Protein 6SX1 (pdb70)

CATH classification: 2.60.40.3600

Structure (mmCIF, N/CA/C/O backbone):
data_6SX1
#
_entry.id   6SX1
#
_cell.length_a   30.183
_cell.length_b   32.644
_cell.length_c   62.811
_cell.angle_alpha   90.00
_cell.angle_beta   90.00
_cell.angle_gamma   90.00
#
_symmetry.space_group_name_H-M   'P 21 21 21'
#
loop_
_entity.id
_entity.type
_entity.pdbx_description
1 polymer 'Surface protein'
2 water water
#
loop_
_atom_site.group_PDB
_atom_site.id
_atom_site.type_symbol
_atom_site.label_atom_id
_atom_site.label_alt_id
_atom_site.label_comp_id
_atom_site.label_asym_id
_atom_site.label_entity_id
_atom_site.label_seq_id
_atom_site.pdbx_PDB_ins_code
_atom_site.Cartn_x
_atom_site.Cartn_y
_atom_site.Cartn_z
_atom_site.occupancy
_atom_site.B_iso_or_equiv
_atom_site.auth_seq_id
_atom_site.auth_comp_id
_atom_site.auth_asym_id
_atom_site.auth_atom_id
_atom_site.pdbx_PDB_model_num
ATOM 1 N N . GLY A 1 1 ? 6.798 16.070 1.612 1.00 28.94 1269 GLY A N 1
ATOM 2 C CA . GLY A 1 1 ? 7.131 15.961 3.084 1.00 16.02 1269 GLY A CA 1
ATOM 3 C C . GLY A 1 1 ? 5.942 15.461 3.886 1.00 11.02 1269 GLY A C 1
ATOM 4 O O . GLY A 1 1 ? 5.412 16.219 4.683 1.00 15.39 1269 GLY A O 1
ATOM 5 N N . GLN A 1 2 ? 5.554 14.207 3.773 1.00 11.18 1270 GLN A N 1
ATOM 6 C CA . GLN A 1 2 ? 4.284 13.729 4.367 1.00 11.73 1270 GLN A CA 1
ATOM 7 C C . GLN A 1 2 ? 4.558 12.938 5.643 1.00 9.91 1270 GLN A C 1
ATOM 8 O O . GLN A 1 2 ? 5.550 12.187 5.730 1.00 12.27 1270 GLN A O 1
ATOM 14 N N . THR A 1 3 ? 3.604 13.005 6.545 1.00 8.07 1271 THR A N 1
ATOM 15 C CA . THR A 1 3 ? 3.562 12.141 7.724 1.00 7.79 1271 THR A CA 1
ATOM 16 C C . THR A 1 3 ? 2.654 10.966 7.430 1.00 7.17 1271 THR A C 1
ATOM 17 O O . THR A 1 3 ? 1.847 10.982 6.474 1.00 8.81 1271 THR A O 1
ATOM 21 N N . ASP A 1 4 ? 2.723 9.947 8.262 1.00 7.76 1272 ASP A N 1
ATOM 22 C CA . ASP A 1 4 ? 1.802 8.804 8.128 1.00 7.72 1272 ASP A CA 1
ATOM 23 C C . ASP A 1 4 ? 0.357 9.273 8.270 1.00 7.71 1272 ASP A C 1
ATOM 24 O O . ASP A 1 4 ? -0.572 8.737 7.674 1.00 8.76 1272 ASP A O 1
ATOM 29 N N . ALA A 1 5 ? 0.115 10.216 9.207 1.00 7.88 1273 ALA A N 1
ATOM 30 C CA . ALA A 1 5 ? -1.244 10.757 9.419 1.00 8.33 1273 ALA A CA 1
ATOM 31 C C . ALA A 1 5 ? -1.753 11.531 8.188 1.00 8.13 1273 ALA A C 1
ATOM 32 O O . ALA A 1 5 ? -2.968 11.665 8.035 1.00 10.32 1273 ALA A O 1
ATOM 34 N N . ASP A 1 6 ? -0.856 11.939 7.297 1.00 7.37 1274 ASP A N 1
ATOM 35 C CA . ASP A 1 6 ? -1.277 12.556 6.023 1.00 8.37 1274 ASP A CA 1
ATOM 36 C C . ASP A 1 6 ? -1.791 11.474 5.076 1.00 8.46 1274 ASP A C 1
ATOM 37 O O . ASP A 1 6 ? -2.357 11.850 4.073 1.00 9.71 1274 ASP A O 1
ATOM 42 N N . LYS A 1 7 ? -1.461 10.216 5.290 1.00 9.29 1275 LYS A N 1
ATOM 43 C CA . LYS A 1 7 ? -1.679 9.161 4.274 1.00 8.75 1275 LYS A CA 1
ATOM 44 C C . LYS A 1 7 ? -2.799 8.186 4.617 1.00 9.04 1275 LYS A C 1
ATOM 45 O O . LYS A 1 7 ? -3.487 7.727 3.751 1.00 10.79 1275 LYS A O 1
ATOM 51 N N . TYR A 1 8 ? -2.933 7.838 5.914 1.00 7.72 1276 TYR A N 1
ATOM 52 C CA . TYR A 1 8 ? -3.811 6.726 6.352 1.00 7.69 1276 TYR A CA 1
ATOM 53 C C . TYR A 1 8 ? -5.081 7.294 6.917 1.00 7.93 1276 TYR A C 1
ATOM 54 O O . TYR A 1 8 ? -5.080 8.350 7.531 1.00 8.24 1276 TYR A O 1
ATOM 63 N N . THR A 1 9 ? -6.154 6.519 6.846 1.00 8.41 1277 THR A N 1
ATOM 64 C CA . THR A 1 9 ? -7.493 6.932 7.301 1.00 8.50 1277 THR A CA 1
ATOM 65 C C . THR A 1 9 ? -8.101 5.825 8.148 1.00 7.67 1277 THR A C 1
ATOM 66 O O . THR A 1 9 ? -8.799 4.962 7.647 1.00 9.92 1277 THR A O 1
ATOM 70 N N . PRO A 1 10 ? -7.815 5.774 9.449 1.00 7.50 1278 PRO A N 1
ATOM 71 C CA . PRO A 1 10 ? -8.430 4.759 10.303 1.00 8.16 1278 PRO A CA 1
ATOM 72 C C . PRO A 1 10 ? -9.936 4.954 10.344 1.00 8.17 1278 PRO A C 1
ATOM 73 O O . PRO A 1 10 ? -10.390 6.085 10.322 1.00 11.34 1278 PRO A O 1
ATOM 77 N N . GLU A 1 11 ? -10.654 3.843 10.439 1.00 9.73 1279 GLU A N 1
ATOM 78 C CA . GLU A 1 11 ? -12.119 3.778 10.521 1.00 12.62 1279 GLU A CA 1
ATOM 79 C C . GLU A 1 11 ? -12.555 3.358 11.927 1.00 8.40 1279 GLU A C 1
ATOM 80 O O . GLU A 1 11 ? -12.086 2.351 12.437 1.00 8.82 1279 GLU A O 1
ATOM 86 N N . ALA A 1 12 ? -13.492 4.103 12.460 1.00 9.78 1280 ALA A N 1
ATOM 87 C CA . ALA A 1 12 ? -14.110 3.734 13.726 1.00 10.54 1280 ALA A CA 1
ATOM 88 C C . ALA A 1 12 ? -14.866 2.434 13.593 1.00 9.06 1280 ALA A C 1
ATOM 89 O O . ALA A 1 12 ? -15.517 2.194 12.617 1.00 9.98 1280 ALA A O 1
ATOM 91 N N . LYS A 1 13 ? -14.783 1.609 14.634 1.00 10.69 1281 LYS A N 1
ATOM 92 C CA . LYS A 1 13 ? -15.654 0.409 14.804 1.00 10.84 1281 LYS A CA 1
ATOM 93 C C . LYS A 1 13 ? -16.218 0.496 16.237 1.00 10.71 1281 LYS A C 1
ATOM 94 O O . LYS A 1 13 ? -15.495 0.476 17.212 1.00 11.16 1281 LYS A O 1
ATOM 100 N N . ASP A 1 14 ? -17.527 0.625 16.315 1.00 10.78 1282 ASP A N 1
ATOM 101 C CA . ASP A 1 14 ? -18.212 0.611 17.623 1.00 11.94 1282 ASP A CA 1
ATOM 102 C C . ASP A 1 14 ? -18.092 -0.787 18.162 1.00 12.42 1282 ASP A C 1
ATOM 103 O O . ASP A 1 14 ? -18.090 -1.804 17.433 1.00 16.01 1282 ASP A O 1
ATOM 108 N N . ILE A 1 15 ? -18.037 -0.836 19.479 1.00 10.51 1283 ILE A N 1
ATOM 109 C CA . ILE A 1 15 ? -17.932 -2.159 20.115 1.00 13.35 1283 ILE A CA 1
ATOM 110 C C . ILE A 1 15 ? -18.892 -2.342 21.251 1.00 10.48 1283 ILE A C 1
ATOM 111 O O . ILE A 1 15 ? -19.528 -1.377 21.701 1.00 11.91 1283 ILE A O 1
ATOM 116 N N . THR A 1 16 ? -19.081 -3.600 21.575 1.00 10.41 1284 THR A N 1
ATOM 117 C CA . THR A 1 16 ? -19.990 -3.910 22.684 1.00 11.15 1284 THR A CA 1
ATOM 118 C C . THR A 1 16 ? -19.273 -4.835 23.645 1.00 9.03 1284 THR A C 1
ATOM 119 O O . THR A 1 16 ? -18.533 -5.739 23.248 1.00 11.08 1284 THR A O 1
ATOM 123 N N . VAL A 1 17 ? -19.481 -4.552 24.908 1.00 8.20 1285 VAL A N 1
ATOM 124 C CA . VAL A 1 17 ? -18.786 -5.224 26.001 1.00 8.16 1285 VAL A CA 1
ATOM 125 C C . VAL A 1 17 ? -19.769 -5.400 27.146 1.00 8.38 1285 VAL A C 1
ATOM 126 O O . VAL A 1 17 ? -20.754 -4.669 27.246 1.00 9.61 1285 VAL A O 1
ATOM 130 N N . THR A 1 18 ? -19.468 -6.330 28.018 1.00 8.53 1286 THR A N 1
ATOM 131 C CA . THR A 1 18 ? -20.115 -6.420 29.337 1.00 9.77 1286 THR A CA 1
ATOM 132 C C . THR A 1 18 ? -19.510 -5.387 30.265 1.00 8.94 1286 THR A C 1
ATOM 133 O O . THR A 1 18 ? -18.390 -4.922 30.056 1.00 10.33 1286 THR A O 1
ATOM 137 N N . PRO A 1 19 ? -20.204 -5.057 31.381 1.00 8.92 1287 PRO A N 1
ATOM 138 C CA . PRO A 1 19 ? -19.588 -4.173 32.351 1.00 9.10 1287 PRO A CA 1
ATOM 139 C C . PRO A 1 19 ? -18.262 -4.759 32.818 1.00 8.34 1287 PRO A C 1
ATOM 140 O O . PRO A 1 19 ? -18.149 -5.973 33.013 1.00 10.22 1287 PRO A O 1
ATOM 144 N N . GLY A 1 20 ? -17.238 -3.931 32.920 1.00 8.93 1288 GLY A N 1
ATOM 145 C CA . GLY A 1 20 ? -15.906 -4.430 33.215 1.00 10.39 1288 GLY A CA 1
ATOM 146 C C . GLY A 1 20 ? -14.907 -3.308 33.050 1.00 10.79 1288 GLY A C 1
ATOM 147 O O . GLY A 1 20 ? -15.245 -2.158 32.752 1.00 11.34 1288 GLY A O 1
ATOM 148 N N . PRO A 1 21 ? -13.638 -3.663 33.189 1.00 10.28 1289 PRO A N 1
ATOM 149 C CA . PRO A 1 21 ? -12.594 -2.666 33.010 1.00 10.25 1289 PRO A CA 1
ATOM 150 C C . PRO A 1 21 ? -12.528 -2.211 31.553 1.00 9.85 1289 PRO A C 1
ATOM 151 O O . PRO A 1 21 ? -12.956 -2.882 30.633 1.00 12.64 1289 PRO A O 1
ATOM 155 N N . THR A 1 22 ? -11.871 -1.088 31.347 1.00 9.99 1290 THR A N 1
ATOM 156 C CA . THR A 1 22 ? -11.771 -0.430 30.036 1.00 9.82 1290 THR A CA 1
ATOM 157 C C . THR A 1 22 ? -11.348 -1.447 28.969 1.00 9.49 1290 THR A C 1
ATOM 158 O O . THR A 1 22 ? -10.385 -2.142 29.157 1.00 12.41 1290 THR A O 1
ATOM 162 N N . PRO A 1 23 ? -12.031 -1.529 27.830 1.00 9.83 1291 PRO A N 1
ATOM 163 C CA . PRO A 1 23 ? -11.672 -2.509 26.835 1.00 9.94 1291 PRO A CA 1
ATOM 164 C C . PRO A 1 23 ? -10.391 -2.220 26.046 1.00 7.79 1291 PRO A C 1
ATOM 165 O O . PRO A 1 23 ? -9.799 -1.137 26.118 1.00 9.16 1291 PRO A O 1
ATOM 169 N N . ASP A 1 24 ? -9.958 -3.216 25.320 1.00 7.88 1292 ASP A N 1
ATOM 170 C CA . ASP A 1 24 ? -8.781 -3.143 24.451 1.00 7.48 1292 ASP A CA 1
ATOM 171 C C . ASP A 1 24 ? -9.052 -2.151 23.322 1.00 6.94 1292 ASP A C 1
ATOM 172 O O . ASP A 1 24 ? -9.938 -2.375 22.495 1.00 7.91 1292 ASP A O 1
ATOM 177 N N . PRO A 1 25 ? -8.272 -1.047 23.210 1.00 7.25 1293 PRO A N 1
ATOM 178 C CA . PRO A 1 25 ? -8.571 -0.025 22.201 1.00 7.68 1293 PRO A CA 1
ATOM 179 C C . PRO A 1 25 ? -8.387 -0.489 20.744 1.00 8.24 1293 PRO A C 1
ATOM 180 O O . PRO A 1 25 ? -8.933 0.161 19.868 1.00 8.16 1293 PRO A O 1
ATOM 184 N N . ALA A 1 26 ? -7.598 -1.523 20.515 1.00 9.38 1294 ALA A N 1
ATOM 185 C CA . ALA A 1 26 ? -7.450 -2.024 19.126 1.00 8.22 1294 ALA A CA 1
ATOM 186 C C . ALA A 1 26 ? -8.831 -2.435 18.617 1.00 8.06 1294 ALA A C 1
ATOM 187 O O . ALA A 1 26 ? -9.057 -2.423 17.365 1.00 9.48 1294 ALA A O 1
ATOM 189 N N . GLU A 1 27 ? -9.762 -2.804 19.461 1.00 8.22 1295 GLU A N 1
ATOM 190 C CA . GLU A 1 27 ? -11.088 -3.262 19.037 1.00 9.62 1295 GLU A CA 1
ATOM 191 C C . GLU A 1 27 ? -11.895 -2.125 18.423 1.00 9.49 1295 GLU A C 1
ATOM 192 O O . GLU A 1 27 ? -12.852 -2.402 17.690 1.00 11.46 1295 GLU A O 1
ATOM 198 N N . GLY A 1 28 ? -11.527 -0.883 18.644 1.00 9.35 1296 GLY A N 1
ATOM 199 C CA . GLY A 1 28 ? -12.304 0.262 18.147 1.00 9.50 1296 GLY A CA 1
ATOM 200 C C . GLY A 1 28 ? -11.903 0.756 16.760 1.00 8.09 1296 GLY A C 1
ATOM 201 O O . GLY A 1 28 ? -12.468 1.759 16.347 1.00 8.92 1296 GLY A O 1
ATOM 202 N N . ILE A 1 29 ? -10.908 0.116 16.122 1.00 8.06 1297 ILE A N 1
ATOM 203 C CA . ILE A 1 29 ? -10.501 0.462 14.743 1.00 8.01 1297 ILE A CA 1
ATOM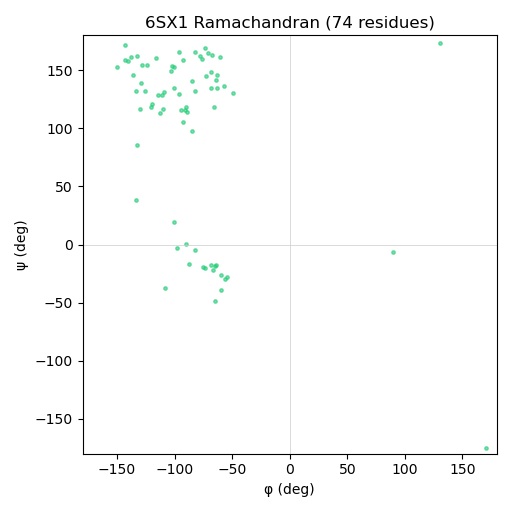 204 C C . ILE A 1 29 ? -10.915 -0.722 13.878 1.00 7.58 1297 ILE A C 1
ATOM 205 O O . ILE A 1 29 ? -10.564 -1.857 14.124 1.00 7.84 1297 ILE A O 1
ATOM 210 N N . GLY A 1 30 ? -11.643 -0.385 12.803 1.00 7.70 1298 GLY A N 1
ATOM 211 C CA . GLY A 1 30 ? -12.252 -1.419 11.954 1.00 7.40 1298 GLY A CA 1
ATOM 212 C C . GLY A 1 30 ? -11.440 -1.742 10.704 1.00 9.43 1298 GLY A C 1
ATOM 213 O O . GLY A 1 30 ? -11.860 -2.649 9.964 1.00 10.96 1298 GLY A O 1
ATOM 214 N N . ASN A 1 31 ? -10.329 -1.048 10.457 1.00 9.63 1299 ASN A N 1
ATOM 215 C CA . ASN A 1 31 ? -9.556 -1.280 9.214 1.00 11.63 1299 ASN A CA 1
ATOM 216 C C . ASN A 1 31 ? -8.071 -1.405 9.546 1.00 10.68 1299 ASN A C 1
ATOM 217 O O . ASN A 1 31 ? -7.208 -0.877 8.808 1.00 10.75 1299 ASN A O 1
ATOM 222 N N . LYS A 1 32 ? -7.755 -2.056 10.686 1.00 8.92 1300 LYS A N 1
ATOM 223 C CA . LYS A 1 32 ? -6.349 -2.144 11.117 1.00 8.59 1300 LYS A CA 1
ATOM 224 C C . LYS A 1 32 ? -5.453 -2.771 10.068 1.00 9.82 1300 LYS A C 1
ATOM 225 O O . LYS A 1 32 ? -4.286 -2.362 9.967 1.00 11.33 1300 LYS A O 1
ATOM 231 N N . ASP A 1 33 ? -5.996 -3.673 9.241 1.00 14.17 1301 ASP A N 1
ATOM 232 C CA . ASP A 1 33 ? -5.251 -4.352 8.133 1.00 17.52 1301 ASP A CA 1
ATOM 233 C C . ASP A 1 33 ? -4.793 -3.356 7.065 1.00 16.36 1301 ASP A C 1
ATOM 234 O O . ASP A 1 33 ? -3.947 -3.738 6.229 1.00 23.27 1301 ASP A O 1
ATOM 239 N N . THR A 1 34 ? -5.363 -2.162 7.015 1.00 12.97 1302 THR A N 1
ATOM 240 C CA . THR A 1 34 ? -4.969 -1.161 6.009 1.00 14.87 1302 THR A CA 1
ATOM 241 C C . THR A 1 34 ? -3.800 -0.319 6.518 1.00 13.02 1302 THR A C 1
ATOM 242 O O . THR A 1 34 ? -3.221 0.427 5.741 1.00 12.69 1302 THR A O 1
ATOM 246 N N . LEU A 1 35 ? -3.532 -0.337 7.838 1.00 9.57 1303 LEU A N 1
ATOM 247 C CA . LEU A 1 35 ? -2.583 0.587 8.469 1.00 8.63 1303 LEU A CA 1
ATOM 248 C C . LEU A 1 35 ? -1.218 -0.059 8.524 1.00 8.52 1303 LEU A C 1
ATOM 249 O O . LEU A 1 35 ? -1.080 -1.292 8.469 1.00 9.68 1303 LEU A O 1
ATOM 254 N N . PRO A 1 36 ? -0.148 0.720 8.651 1.00 8.50 1304 PRO A N 1
ATOM 255 C CA . PRO A 1 36 ? 1.175 0.141 8.683 1.00 9.28 1304 PRO A CA 1
ATOM 256 C C . PRO A 1 36 ? 1.331 -0.791 9.869 1.00 10.03 1304 PRO A C 1
ATOM 257 O O . PRO A 1 36 ? 0.829 -0.511 11.002 1.00 11.06 1304 PRO A O 1
ATOM 261 N N A SER A 1 37 ? 2.091 -1.853 9.707 0.50 10.55 1305 SER A N 1
ATOM 262 N N B SER A 1 37 ? 2.134 -1.819 9.703 0.50 10.26 1305 SER A N 1
ATOM 263 C CA A SER A 1 37 ? 2.502 -2.624 10.904 0.50 10.24 1305 SER A CA 1
ATOM 264 C CA B SER A 1 37 ? 2.583 -2.660 10.842 0.50 9.31 1305 SER A CA 1
ATOM 265 C C A SER A 1 37 ? 3.288 -1.651 11.777 0.50 9.60 1305 SER A C 1
ATOM 266 C C B SER A 1 37 ? 3.448 -1.793 11.767 0.50 9.46 1305 SER A C 1
ATOM 267 O O A SER A 1 37 ? 3.899 -0.683 11.324 0.50 11.47 1305 SER A O 1
ATOM 268 O O B SER A 1 37 ? 4.339 -1.060 11.309 0.50 12.24 1305 SER A O 1
ATOM 273 N N . GLY A 1 38 ? 3.168 -1.835 13.043 1.00 10.01 1306 GLY A N 1
ATOM 274 C CA . GLY A 1 38 ? 3.832 -0.936 14.014 1.00 11.68 1306 GLY A CA 1
ATOM 275 C C . GLY A 1 38 ? 2.991 0.266 14.398 1.00 9.36 1306 GLY A C 1
ATOM 276 O O . GLY A 1 38 ? 3.391 1.027 15.264 1.00 13.52 1306 GLY A O 1
ATOM 277 N N . THR A 1 39 ? 1.797 0.370 13.881 1.00 7.73 1307 THR A N 1
ATOM 278 C CA . THR A 1 39 ? 0.768 1.281 14.346 1.00 7.08 1307 THR A CA 1
ATOM 279 C C . THR A 1 39 ? 0.288 0.823 15.735 1.00 7.08 1307 THR A C 1
ATOM 280 O O . THR A 1 39 ? 0.087 -0.351 15.944 1.00 8.30 1307 THR A O 1
ATOM 284 N N . LYS A 1 40 ? 0.150 1.762 16.660 1.00 7.64 1308 LYS A N 1
ATOM 285 C CA . LYS A 1 40 ? -0.248 1.445 18.057 1.00 8.86 1308 LYS A CA 1
ATOM 286 C C . LYS A 1 40 ? -1.584 2.098 18.297 1.00 7.82 1308 LYS A C 1
ATOM 287 O O . LYS A 1 40 ? -1.977 3.079 17.663 1.00 7.66 1308 LYS A O 1
ATOM 293 N N . TYR A 1 41 ? -2.285 1.588 19.333 1.00 7.91 1309 TYR A N 1
ATOM 294 C CA . TYR A 1 41 ? -3.655 2.004 19.666 1.00 8.05 1309 TYR A CA 1
ATOM 295 C C . TYR A 1 41 ? -3.737 2.249 21.186 1.00 7.24 1309 TYR A C 1
ATOM 296 O O . TYR A 1 41 ? -3.315 1.376 21.976 1.00 8.49 1309 TYR A O 1
ATOM 305 N N . GLU A 1 42 ? -4.309 3.366 21.575 1.00 8.03 1310 GLU A N 1
ATOM 306 C CA . GLU A 1 42 ? -4.502 3.640 23.019 1.00 9.42 1310 GLU A CA 1
ATOM 307 C C . GLU A 1 42 ? -5.738 4.495 23.120 1.00 9.01 1310 GLU A C 1
ATOM 308 O O . GLU A 1 42 ? -6.014 5.325 22.292 1.00 10.77 1310 GLU A O 1
ATOM 314 N N . TRP A 1 43 ? -6.424 4.408 24.266 1.00 9.57 1311 TRP A N 1
ATOM 315 C CA . TRP A 1 43 ? -7.502 5.366 24.502 1.00 8.34 1311 TRP A CA 1
ATOM 316 C C . TRP A 1 43 ? -6.900 6.7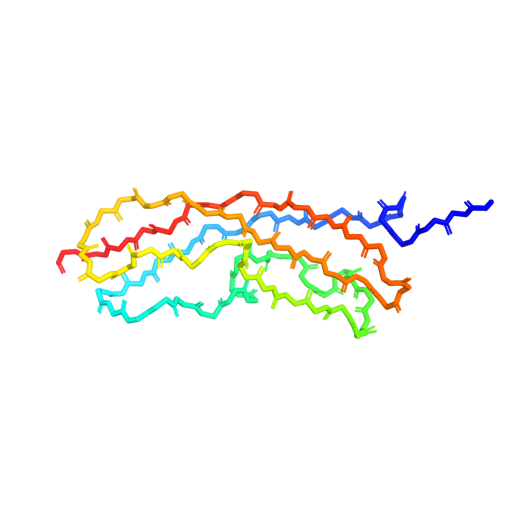46 24.800 1.00 7.90 1311 TRP A C 1
ATOM 317 O O . TRP A 1 43 ? -5.921 6.841 25.530 1.00 9.25 1311 TRP A O 1
ATOM 328 N N . LYS A 1 44 ? -7.559 7.789 24.352 1.00 8.07 1312 LYS A N 1
ATOM 329 C CA . LYS A 1 44 ? -7.164 9.169 24.655 1.00 8.80 1312 LYS A CA 1
ATOM 330 C C . LYS A 1 44 ? -7.331 9.348 26.174 1.00 9.28 1312 LYS A C 1
ATOM 331 O O . LYS A 1 44 ? -6.470 9.896 26.848 1.00 12.79 1312 LYS A O 1
ATOM 337 N N . ASP A 1 45 ? -8.486 8.928 26.671 1.00 9.97 1313 ASP A N 1
ATOM 338 C CA . ASP A 1 45 ? -8.832 8.839 28.093 1.00 10.23 1313 ASP A CA 1
ATOM 339 C C . ASP A 1 45 ? -9.525 7.504 28.313 1.00 9.98 1313 ASP A C 1
ATOM 340 O O . ASP A 1 45 ? -10.257 7.058 27.452 1.00 11.38 1313 ASP A O 1
ATOM 345 N N . PRO A 1 46 ? -9.340 6.864 29.484 1.00 14.07 1314 PRO A N 1
ATOM 346 C CA . PRO A 1 46 ? -9.950 5.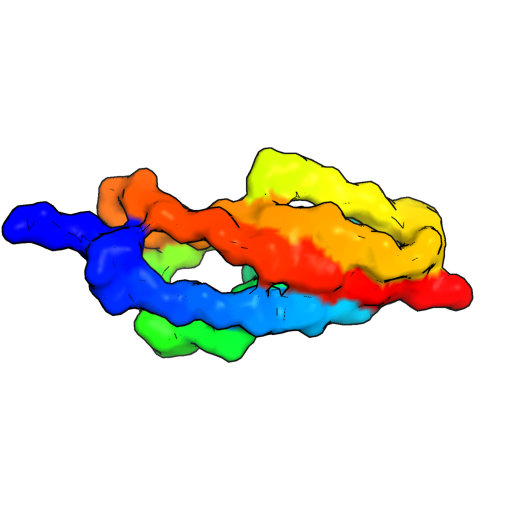548 29.672 1.00 16.84 1314 PRO A CA 1
ATOM 347 C C . PRO A 1 46 ? -11.476 5.685 29.603 1.00 14.86 1314 PRO A C 1
ATOM 348 O O . PRO A 1 46 ? -12.050 6.612 30.109 1.00 20.17 1314 PRO A O 1
ATO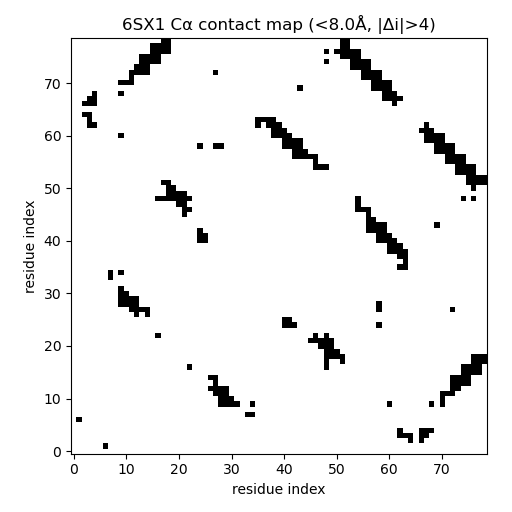M 352 N N . VAL A 1 47 ? -12.129 4.803 28.884 1.00 15.21 1315 VAL A N 1
ATOM 353 C CA . VAL A 1 47 ? -13.606 4.801 28.856 1.00 11.66 1315 VAL A CA 1
ATOM 354 C C . VAL A 1 47 ? -14.102 4.060 30.076 1.00 10.47 1315 VAL A C 1
ATOM 355 O O . VAL A 1 47 ? -13.643 2.945 30.307 1.00 11.06 1315 VAL A O 1
ATOM 359 N N . ASP A 1 48 ? -15.058 4.640 30.786 1.00 9.79 1316 ASP A N 1
ATOM 360 C CA . ASP A 1 48 ? -15.568 3.975 31.984 1.00 9.90 1316 ASP A CA 1
ATOM 361 C C . ASP A 1 48 ? -16.664 2.991 31.577 1.00 9.58 1316 ASP A C 1
ATOM 362 O O . ASP A 1 48 ? -17.813 3.372 31.371 1.00 11.75 1316 ASP A O 1
ATOM 367 N N . THR A 1 49 ? -16.296 1.740 31.447 1.00 8.20 1317 THR A N 1
ATOM 368 C CA . THR A 1 49 ? -17.204 0.639 31.076 1.00 8.02 1317 THR A CA 1
ATOM 369 C C . THR A 1 49 ? -17.649 -0.197 32.253 1.00 9.29 1317 THR A C 1
ATOM 370 O O . THR A 1 49 ? -18.186 -1.275 32.108 1.00 10.78 1317 THR A O 1
ATOM 374 N N . THR A 1 50 ? -17.519 0.351 33.474 1.00 9.28 1318 THR A N 1
ATOM 375 C CA . THR A 1 50 ? -17.880 -0.345 34.731 1.00 9.82 1318 THR A CA 1
ATOM 376 C C . THR A 1 50 ? -19.388 -0.420 34.889 1.00 10.04 1318 THR A C 1
ATOM 377 O O . THR A 1 50 ? -19.859 -1.245 35.713 1.00 9.54 1318 THR A O 1
ATOM 381 N N . THR A 1 51 ? -20.156 0.425 34.215 1.00 10.35 1319 THR A N 1
ATOM 382 C CA . THR A 1 51 ? -21.608 0.409 34.290 1.00 10.45 1319 THR A CA 1
ATOM 383 C C . THR A 1 51 ? -22.218 0.362 32.901 1.00 11.20 1319 THR A C 1
ATOM 384 O O . THR A 1 51 ? -21.613 0.867 31.942 1.00 10.07 1319 THR A O 1
ATOM 388 N N . PRO A 1 52 ? -23.444 -0.172 32.785 1.00 12.48 1320 PRO A N 1
ATOM 389 C CA . PRO A 1 52 ? -24.084 -0.216 31.474 1.00 11.40 1320 PRO A CA 1
ATOM 390 C C . PRO A 1 52 ? -24.291 1.172 30.860 1.00 10.44 1320 PRO A C 1
ATOM 391 O O . PRO A 1 52 ? -24.360 2.191 31.546 1.00 11.95 1320 PRO A O 1
ATOM 395 N N . GLY A 1 53 ? -24.502 1.167 29.551 1.00 10.10 1321 GLY A N 1
ATOM 396 C CA . GLY A 1 53 ? -24.878 2.358 28.800 1.00 11.39 1321 GLY A CA 1
ATOM 397 C C . GLY A 1 53 ? -24.008 2.547 27.556 1.00 10.21 1321 GLY A C 1
ATOM 398 O O . GLY A 1 53 ? -22.992 1.867 27.408 1.00 10.76 1321 GLY A O 1
ATOM 399 N N . ASP A 1 54 ? -24.355 3.530 26.733 1.00 11.65 1322 ASP A N 1
ATOM 400 C CA . ASP A 1 54 ? -23.560 3.883 25.542 1.00 13.54 1322 ASP A CA 1
ATOM 401 C C . ASP A 1 54 ? -22.528 4.923 25.959 1.00 11.76 1322 ASP A C 1
ATOM 402 O O . ASP A 1 54 ? -22.917 6.005 26.405 1.00 18.55 1322 ASP A O 1
ATOM 407 N N . LYS A 1 55 ? -21.267 4.554 25.906 1.00 10.24 1323 LYS A N 1
ATOM 408 C CA . LYS A 1 55 ? -20.135 5.434 26.211 1.00 10.37 1323 LYS A CA 1
ATOM 409 C C . LYS A 1 55 ? -19.548 5.924 24.887 1.00 10.61 1323 LYS A C 1
ATOM 410 O O . LYS A 1 55 ? -19.583 5.227 23.878 1.00 14.86 1323 LYS A O 1
ATOM 416 N N . THR A 1 56 ? -18.948 7.080 24.971 1.00 10.72 1324 THR A N 1
ATOM 417 C CA . THR A 1 56 ? -18.219 7.705 23.868 1.00 10.69 1324 THR A CA 1
ATOM 418 C C . THR A 1 56 ? -16.772 7.766 24.277 1.00 11.13 1324 THR A C 1
ATOM 419 O O . THR A 1 56 ? -16.498 8.257 25.385 1.00 15.08 1324 THR A O 1
ATOM 423 N N . GLY A 1 57 ? -15.851 7.301 23.469 1.00 10.62 1325 GLY A N 1
ATOM 424 C CA . GLY A 1 57 ? -14.404 7.477 23.698 1.00 11.18 1325 GLY A CA 1
ATOM 425 C C . GLY A 1 57 ? -13.643 7.701 22.415 1.00 9.85 1325 GLY A C 1
ATOM 426 O O . GLY A 1 57 ? -14.212 7.556 21.300 1.00 11.43 1325 GLY A O 1
ATOM 427 N N . THR A 1 58 ? -12.378 8.026 22.558 1.00 9.75 1326 THR A N 1
ATOM 428 C CA . THR A 1 58 ? -11.528 8.350 21.389 1.00 8.92 1326 THR A CA 1
ATOM 429 C C . THR A 1 58 ? -10.314 7.447 21.454 1.00 7.56 1326 THR A C 1
ATOM 430 O O . THR A 1 58 ? -9.640 7.392 22.488 1.00 8.84 1326 THR A O 1
A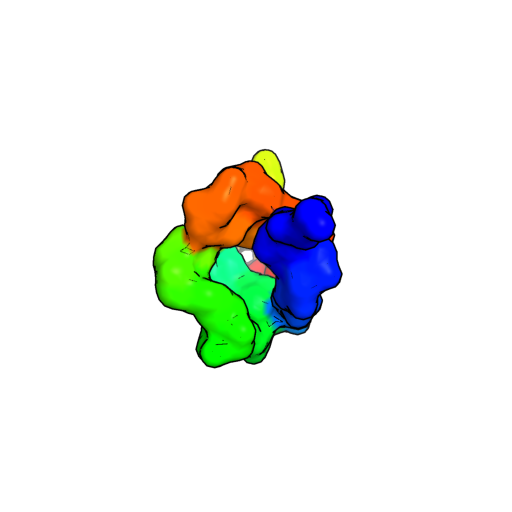TOM 434 N N . ILE A 1 59 ? -10.016 6.834 20.321 1.00 8.42 1327 ILE A N 1
ATOM 435 C CA . ILE A 1 59 ? -8.793 6.033 20.170 1.00 8.08 1327 ILE A CA 1
ATOM 436 C C . ILE A 1 59 ? -7.713 6.890 19.525 1.00 6.57 1327 ILE A C 1
ATOM 437 O O . ILE A 1 59 ? -7.952 7.480 18.441 1.00 8.27 1327 ILE A O 1
ATOM 442 N N . VAL A 1 60 ? -6.558 6.920 20.108 1.00 6.86 1328 VAL A N 1
ATOM 443 C CA . VAL A 1 60 ? -5.354 7.524 19.515 1.00 6.60 1328 VAL A CA 1
ATOM 444 C C . VAL A 1 60 ? -4.645 6.434 18.745 1.00 6.82 1328 VAL A C 1
ATOM 445 O O . VAL A 1 60 ? -4.209 5.425 19.306 1.00 7.33 1328 VAL A O 1
ATOM 449 N N . VAL A 1 61 ? -4.574 6.637 17.424 1.00 7.02 1329 VAL A N 1
ATOM 450 C CA . VAL A 1 61 ? -3.832 5.769 16.480 1.00 6.73 1329 VAL A CA 1
ATOM 451 C C . VAL A 1 61 ? -2.470 6.414 16.324 1.00 6.93 1329 VAL A C 1
ATOM 452 O O . VAL A 1 61 ? -2.421 7.536 15.791 1.00 7.53 1329 VAL A O 1
ATOM 456 N N . SER A 1 62 ? -1.416 5.750 16.741 1.00 7.21 1330 SER A N 1
ATOM 457 C CA . SER A 1 62 ? -0.063 6.298 16.647 1.00 7.61 1330 SER A CA 1
ATOM 458 C C . SER A 1 62 ? 0.719 5.527 15.596 1.00 6.62 1330 SER A C 1
ATOM 459 O O . SER A 1 62 ? 0.938 4.338 15.773 1.00 7.55 1330 SER A O 1
ATOM 462 N N . TYR A 1 63 ? 1.105 6.215 14.547 1.00 6.69 1331 TYR A N 1
ATOM 463 C CA . TYR A 1 63 ? 1.793 5.573 13.423 1.00 7.44 1331 TYR A CA 1
ATOM 464 C C . TYR A 1 63 ? 3.266 5.409 13.715 1.00 7.19 1331 TYR A C 1
ATOM 465 O O . TYR A 1 63 ? 3.793 5.974 14.686 1.00 8.23 1331 TYR A O 1
ATOM 474 N N . PRO A 1 64 ? 3.973 4.579 12.931 1.00 7.84 1332 PRO A N 1
ATOM 475 C CA . PRO A 1 64 ? 5.401 4.361 13.189 1.00 9.31 1332 PRO A CA 1
ATOM 476 C C . PRO A 1 64 ? 6.279 5.614 13.256 1.00 8.68 1332 PRO A C 1
ATOM 477 O O . PRO A 1 64 ? 7.296 5.611 13.931 1.00 10.33 1332 PRO A O 1
ATOM 481 N N . ASP A 1 65 ? 5.864 6.655 12.548 1.00 7.53 1333 ASP A N 1
ATOM 482 C CA . ASP A 1 65 ? 6.609 7.943 12.562 1.00 7.90 1333 ASP A CA 1
ATOM 483 C C . ASP A 1 65 ? 6.271 8.833 13.774 1.00 8.41 1333 ASP A C 1
ATOM 484 O O . ASP A 1 65 ? 6.847 9.954 13.862 1.00 8.83 1333 ASP A O 1
ATOM 489 N N . GLY A 1 66 ? 5.322 8.444 14.614 1.00 8.37 1334 GLY A N 1
ATOM 490 C CA . GLY A 1 66 ? 4.950 9.272 15.754 1.00 8.99 1334 GLY A CA 1
ATOM 491 C C . GLY A 1 66 ? 3.846 10.282 15.507 1.00 8.35 1334 GLY A C 1
ATOM 492 O O . GLY A 1 66 ? 3.436 10.959 16.451 1.00 8.41 1334 GLY A O 1
ATOM 493 N N . SER A 1 67 ? 3.416 10.420 14.244 1.00 7.85 1335 SER A N 1
ATOM 494 C CA . SER A 1 67 ? 2.185 11.174 13.969 1.00 8.12 1335 SER A CA 1
ATOM 495 C C . SER A 1 67 ? 0.968 10.360 14.456 1.00 8.32 1335 SER A C 1
ATOM 496 O O . SER A 1 67 ? 1.108 9.149 14.670 1.00 8.01 1335 SER A O 1
ATOM 499 N N . THR A 1 68 ? -0.173 11.004 14.572 1.00 8.41 1336 THR A N 1
ATOM 500 C CA . THR A 1 68 ? -1.363 10.375 15.184 1.00 7.95 1336 THR A CA 1
ATOM 501 C C . THR A 1 68 ? -2.648 10.744 14.460 1.00 7.75 1336 THR A C 1
ATOM 502 O O . THR A 1 68 ? -2.722 11.778 13.758 1.00 10.30 1336 THR A O 1
ATOM 506 N N . ASP A 1 69 ? -3.660 9.916 14.630 1.00 8.08 1337 ASP A N 1
ATOM 507 C CA . ASP A 1 69 ? -5.060 10.254 14.376 1.00 8.94 1337 ASP A CA 1
ATOM 508 C C . ASP A 1 69 ? -5.852 9.987 15.651 1.00 8.09 1337 ASP A C 1
ATOM 509 O O . ASP A 1 69 ? -5.483 9.134 16.454 1.00 9.92 1337 ASP A O 1
ATOM 514 N N . GLU A 1 70 ? -6.960 10.682 15.814 1.00 8.28 1338 GLU A N 1
ATOM 515 C CA . GLU A 1 70 ? -7.879 10.527 16.947 1.00 8.14 1338 GLU A CA 1
ATOM 516 C C . GLU A 1 70 ? -9.248 10.128 16.400 1.00 7.92 1338 GLU A C 1
ATOM 517 O O . GLU A 1 70 ? -9.828 10.904 15.642 1.00 11.20 1338 GLU A O 1
ATOM 523 N N . ILE A 1 71 ? -9.747 8.953 16.769 1.00 7.45 1339 ILE A N 1
ATOM 524 C CA . ILE A 1 71 ? -10.974 8.388 16.175 1.00 7.86 1339 ILE A CA 1
ATOM 525 C C . ILE A 1 71 ? -12.010 8.188 17.261 1.00 7.15 1339 ILE A C 1
ATOM 526 O O . ILE A 1 71 ? -11.724 7.413 18.222 1.00 8.55 1339 ILE A O 1
ATOM 531 N N . GLN A 1 72 ? -13.157 8.805 17.156 1.00 7.95 1340 GLN A N 1
ATOM 532 C CA . GLN A 1 72 ? -14.193 8.604 18.189 1.00 8.21 1340 GLN A CA 1
ATOM 533 C C . GLN A 1 72 ? -15.028 7.369 17.910 1.00 7.81 1340 GLN A C 1
ATOM 534 O O . GLN A 1 72 ? -15.366 7.113 16.747 1.00 9.89 1340 GLN A O 1
ATOM 540 N N . VAL A 1 73 ? -15.383 6.626 18.920 1.00 8.01 1341 VAL A N 1
ATOM 541 C CA . VAL A 1 73 ? -16.192 5.409 18.798 1.00 9.19 1341 VAL A CA 1
ATOM 542 C C . VAL A 1 73 ? -17.215 5.398 19.927 1.00 9.04 1341 VAL A C 1
ATOM 543 O O . VAL A 1 73 ? -17.040 6.087 20.970 1.00 10.82 1341 VAL A O 1
ATOM 547 N N . THR A 1 74 ? -18.240 4.608 19.743 1.00 9.77 1342 THR A N 1
ATOM 548 C CA . THR A 1 74 ? -19.225 4.274 20.776 1.00 9.96 1342 THR A CA 1
ATOM 549 C C . THR A 1 74 ? -18.885 2.899 21.338 1.00 9.41 1342 THR A C 1
ATOM 550 O O . THR A 1 74 ? -18.576 1.961 20.588 1.00 11.08 1342 THR A O 1
ATOM 554 N N . VAL A 1 75 ? -18.915 2.800 22.655 1.00 9.67 1343 VAL A N 1
ATOM 555 C CA . VAL A 1 75 ? -18.782 1.518 23.384 1.00 8.86 1343 VAL A CA 1
ATOM 556 C C . VAL A 1 75 ? -20.125 1.255 24.033 1.00 9.76 1343 VAL A C 1
ATOM 557 O O . VAL A 1 75 ? -20.491 1.993 24.962 1.00 11.67 1343 VAL A O 1
ATOM 561 N N . LYS A 1 76 ? -20.813 0.219 23.587 1.00 10.43 1344 LYS A N 1
ATOM 562 C CA . LYS A 1 76 ? -22.117 -0.157 24.113 1.00 10.39 1344 LYS A CA 1
ATOM 563 C C . LYS A 1 76 ? -21.866 -1.176 25.228 1.00 11.11 1344 LYS A C 1
ATOM 564 O O . LYS A 1 76 ? -21.516 -2.348 24.988 1.00 15.83 1344 LYS A O 1
ATOM 570 N N . VAL A 1 77 ? -22.026 -0.725 26.484 1.00 9.96 1345 VAL A N 1
ATOM 571 C CA . VAL A 1 77 ? -21.889 -1.587 27.685 1.00 8.79 1345 VAL A CA 1
ATOM 572 C C . VAL A 1 77 ? -23.265 -2.164 27.983 1.00 8.63 1345 VAL A C 1
ATOM 573 O O . VAL A 1 77 ? -24.190 -1.435 28.238 1.00 8.64 1345 VAL A O 1
ATOM 577 N N . THR A 1 78 ? -23.370 -3.477 27.932 1.00 8.98 1346 THR A N 1
ATOM 578 C CA . THR A 1 78 ? -24.664 -4.151 28.127 1.00 9.36 1346 THR A CA 1
ATOM 579 C C . THR A 1 78 ? -25.086 -4.188 29.606 1.00 12.42 1346 THR A C 1
ATOM 580 O O . THR A 1 78 ? -24.227 -3.939 30.477 1.00 12.15 1346 THR A O 1
ATOM 584 N N . ASP A 1 79 ? -26.381 -4.385 29.824 1.00 17.48 1347 ASP A N 1
ATOM 585 C CA . ASP A 1 79 ? -27.072 -4.520 31.130 1.00 24.37 1347 ASP A CA 1
ATOM 586 C C . ASP A 1 79 ? -27.150 -6.037 31.405 1.00 33.71 1347 ASP A C 1
ATOM 587 O O . ASP A 1 79 ? -26.154 -6.802 31.321 1.00 38.49 1347 ASP A O 1
#

Sequence (79 aa):
GQTDADKYTPEAKDITVTPGPTPDPAEGIGNKDTLPSSGTKYEWKDPVDTTTPGDKTGTIVVSYPDGSTDEIQVTVKVTD

Organism: Lactobacillus acidophilus (strain ATCC 700396 / NCK56 / N2 / NCFM) (NCBI:txid272621)

Solvent-accessible surface area: 4736 Å² total; per-residue (Å²): 130,13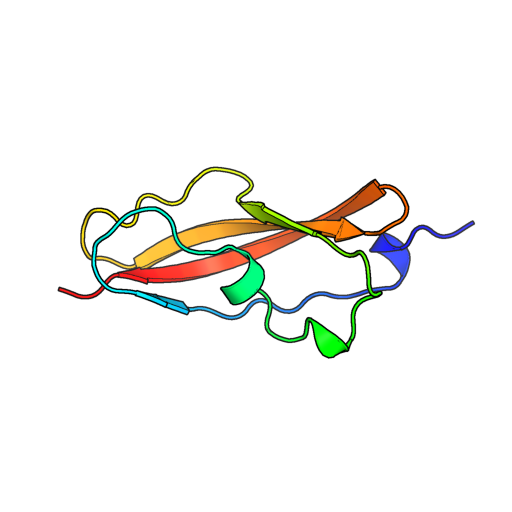3,57,26,32,94,121,73,111,11,96,45,113,77,21,92,30,102,57,20,126,56,16,82,26,28,80,0,1,39,31,82,157,84,14,33,111,56,15,142,49,97,30,115,97,109,8,89,1,86,72,63,27,100,43,91,9,25,0,19,0,28,6,78,80,58,22,65,36,99,28,117,4,50,0,101,1,52,160

Secondary structure (DSSP, 8-state):
---GGGT----B--EEE-SSSPPPGGGGBS-GGGSPTT-EEEESS----SSSEEEEEEEEEE-TTS-EEEEEEEEEE--

Radius of gyration: 13.18 Å; Cα contacts (8 Å, |Δi|>4): 176; chains: 1; bounding box: 34×22×32 Å

Foldseek 3Di:
DDDLVNPDDWDFDAEEDAQDFFDDQVNGTDPVVVADPVWDKDWPDGWRSNDFDKTKTWIWTAHPVRDTDIHIYIYGHHD

B-factor: mean 13.47, std 8.36, range [6.57, 59.81]

InterPro domains:
  IPR012706 Rib/alpha/Esp surface antigen repeat [TIGR02331] (1228-1279)
  IPR012706 Rib/alpha/Esp surface antigen repeat [TIGR02331] (1283-1362)
  IPR012706 Rib/alpha/Esp surface antigen repeat [TIGR02331] (1366-1445)
  IPR012706 Rib/alpha/Esp surface antigen repeat [TIGR02331] (1449-1515)
  IPR013783 Immunoglobulin-like fold [G3DSA:2.60.40.10] (848-957)
  IPR013783 Immunoglobulin-like fold [G3DSA:2.60.40.10] (959-1057)
  IPR013783 Immunoglobulin-like fold [G3DSA:2.60.40.10] (1068-1163)
  IPR015919 Cadherin-like superfamily [SSF49313] (861-954)
  IPR015919 Cadherin-like superfamily [SSF49313] (978-1056)
  IPR015919 Cadherin-like superfamily [SSF49313] (1079-1161)
  IPR015919 Cadherin-like superfamily [SSF49313] (1183-1265)
  IPR044055 Long Rib domain [PF18957] (854-952)
  IPR044055 Long Rib domain [PF18957] (961-1055)
  IPR044055 Long Rib domain [PF18957] (1064-1159)
  IPR044055 Long Rib domain [PF18957] (1168-1263)
  IPR046776 Putative pectate lyase-like adhesive domain [PF20585] (164-297)
  IPR059115 Rib domain [PF08428] (1272-1347)
  IPR059115 Rib domain [PF08428] (1355-1429)
  IPR059115 Rib domain [PF08428] (1438-1512)

Nearest PDB structures (foldseek):
  6sx1-assembly1_A  TM=1.013E+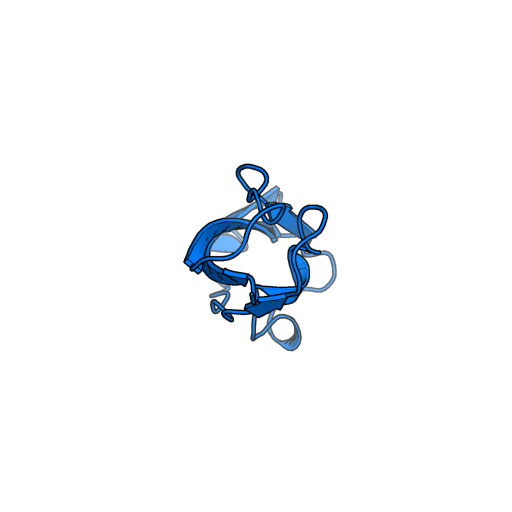00  e=1.314E-15  Lactobacillus acidophilus NCFM
  8yk7-assembly1_A  TM=9.581E-01  e=2.178E-10  Limosilactobacillus reuteri
  6s5x-assembly1_A  TM=9.707E-01  e=1.747E-09  Streptococcus agalactiae
  6s5y-assembly6_F  TM=9.697E-01  e=7.287E-09  Streptococcus agalactiae
  6s5z-assembly2_B  TM=9.586E-01  e=4.609E-08  Streptococcus pyog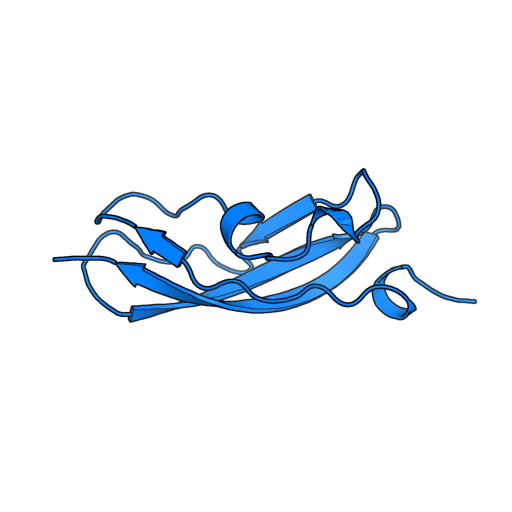enes